Protein AF-A0A5H2YAF3-F1 (afdb_monomer)

Foldseek 3Di:
DPPLVVLLVVLQVCLLVQNADQDDGPPQQDPQSSCRSSVHHGCPQPPVDPVCVVVRVVSVVSNVVVVVVVVVVVVVVVVVVVVVVVVVVVVVVVVVVVVVVVVVVVVVVVVVVVVVCVVVVPPPDDPDDPDDD

Sequence (133 aa):
MTDILKDYFEALERLKMGNPVNVPKGTKITNDSVSLEAGRKKGSIKKSRPIFSDLIQVIDAASKVEAKPRDEIRERLGEAKAEATRYRALWEEALAREVSLVKQLWDEREAWAKEQAALTGGKVASIRKTGQV

Structure (mmCIF, N/CA/C/O backbone):
data_AF-A0A5H2YAF3-F1
#
_entry.id   AF-A0A5H2YAF3-F1
#
loop_
_atom_site.group_PDB
_atom_site.id
_atom_site.type_symbol
_atom_site.label_atom_id
_atom_site.label_alt_id
_atom_site.label_comp_id
_atom_site.label_asym_id
_atom_site.label_entity_id
_atom_site.label_seq_id
_atom_site.pdbx_PDB_ins_code
_atom_site.Cartn_x
_atom_site.Cartn_y
_atom_site.Cartn_z
_atom_site.occupancy
_atom_site.B_iso_or_equiv
_atom_site.auth_seq_id
_atom_site.auth_comp_id
_atom_site.auth_asym_id
_atom_site.auth_atom_id
_atom_site.pdbx_PDB_model_num
ATOM 1 N N . MET A 1 1 ? -30.730 3.936 30.744 1.00 51.69 1 MET A N 1
ATOM 2 C CA . MET A 1 1 ? -29.390 3.751 30.144 1.00 51.69 1 MET A CA 1
ATOM 3 C C . MET A 1 1 ? -28.374 4.269 31.144 1.00 51.69 1 MET A C 1
ATOM 5 O O . MET A 1 1 ? -28.514 5.409 31.559 1.00 51.69 1 MET A O 1
ATOM 9 N N . THR A 1 2 ? -27.435 3.444 31.610 1.00 65.00 2 THR A N 1
ATOM 10 C CA . THR A 1 2 ? -26.360 3.919 32.498 1.00 65.00 2 THR A CA 1
ATOM 11 C C . THR A 1 2 ? -25.497 4.918 31.736 1.00 65.00 2 THR A C 1
ATOM 13 O O . THR A 1 2 ? -25.054 4.585 30.637 1.00 65.00 2 THR A O 1
ATOM 16 N N . ASP A 1 3 ? -25.245 6.086 32.320 1.00 81.00 3 ASP A N 1
ATOM 17 C CA . ASP A 1 3 ? -24.478 7.203 31.737 1.00 81.00 3 ASP A CA 1
ATOM 18 C C . ASP A 1 3 ? -23.178 6.733 31.046 1.00 81.00 3 ASP A C 1
ATOM 20 O O . ASP A 1 3 ? -22.883 7.054 29.903 1.00 81.00 3 ASP A O 1
ATOM 24 N N . ILE A 1 4 ? -22.506 5.765 31.675 1.00 86.00 4 ILE A N 1
ATOM 25 C CA . ILE A 1 4 ? -21.259 5.142 31.211 1.00 86.00 4 ILE A CA 1
ATOM 26 C C . ILE A 1 4 ? -21.378 4.450 29.840 1.00 86.00 4 ILE A C 1
ATOM 28 O O . ILE A 1 4 ? -20.440 4.478 29.049 1.00 86.00 4 ILE A O 1
ATOM 32 N N . LEU A 1 5 ? -22.492 3.766 29.555 1.00 89.88 5 LEU A N 1
ATOM 33 C CA . LEU A 1 5 ? -22.667 3.102 28.256 1.00 89.88 5 LEU A CA 1
ATOM 34 C C . LEU A 1 5 ? -22.854 4.134 27.147 1.00 89.88 5 LEU A C 1
ATOM 36 O O . LEU A 1 5 ? -22.338 3.944 26.049 1.00 89.88 5 LEU A O 1
ATOM 40 N N . LYS A 1 6 ? -23.564 5.224 27.454 1.00 91.38 6 LYS A N 1
ATOM 41 C CA . LYS A 1 6 ? -23.774 6.328 26.525 1.00 91.38 6 LYS A CA 1
ATOM 42 C C . LYS A 1 6 ? -22.441 6.989 26.168 1.00 91.38 6 LYS A C 1
ATOM 44 O O . LYS A 1 6 ? -22.167 7.126 24.980 1.00 91.38 6 LYS A O 1
ATOM 49 N N . ASP A 1 7 ? -21.575 7.237 27.156 1.00 93.19 7 ASP A N 1
ATOM 50 C CA . ASP A 1 7 ? -20.210 7.743 26.930 1.00 93.19 7 ASP A CA 1
ATOM 51 C C . ASP A 1 7 ? -19.430 6.875 25.927 1.00 93.19 7 ASP A C 1
ATOM 53 O O . ASP A 1 7 ? -18.762 7.391 25.030 1.00 93.19 7 ASP A O 1
ATOM 57 N N . TYR A 1 8 ? -19.515 5.544 26.052 1.00 94.56 8 TYR A N 1
ATOM 58 C CA . TYR A 1 8 ? -18.813 4.632 25.146 1.00 94.56 8 TYR A CA 1
ATOM 59 C C . TYR A 1 8 ? -19.398 4.611 23.733 1.00 94.56 8 TYR A C 1
ATOM 61 O O . TYR A 1 8 ? -18.637 4.520 22.769 1.00 94.56 8 TYR A O 1
ATOM 69 N N . PHE A 1 9 ? -20.721 4.699 23.587 1.00 94.44 9 PHE A N 1
ATOM 70 C CA . PHE A 1 9 ? -21.344 4.804 22.267 1.00 94.44 9 PHE A CA 1
ATOM 71 C C . PHE A 1 9 ? -20.999 6.136 21.590 1.00 94.44 9 PHE A C 1
ATOM 73 O O . PHE A 1 9 ? -20.649 6.145 20.412 1.00 94.44 9 PHE A O 1
ATOM 80 N N . GLU A 1 10 ? -21.002 7.246 22.329 1.00 94.38 10 GLU A N 1
ATOM 81 C CA . GLU A 1 10 ? -20.568 8.546 21.807 1.00 94.38 10 GLU A CA 1
ATOM 82 C C . GLU A 1 10 ? -19.084 8.545 21.417 1.00 94.38 10 GLU A C 1
ATOM 84 O O . GLU A 1 10 ? -18.713 9.089 20.375 1.00 94.38 10 GLU A O 1
ATOM 89 N N . ALA A 1 11 ? -18.229 7.904 22.218 1.00 94.75 11 ALA A N 1
ATOM 90 C CA . ALA A 1 11 ? -16.819 7.707 21.893 1.00 94.75 11 ALA A CA 1
ATOM 91 C C . ALA A 1 11 ? -16.633 6.870 20.615 1.00 94.75 11 ALA A C 1
ATOM 93 O O . ALA A 1 11 ? -15.799 7.201 19.771 1.00 94.75 11 ALA A O 1
ATOM 94 N N . LEU A 1 12 ? -17.429 5.811 20.436 1.00 94.69 12 LEU A N 1
ATOM 95 C CA . LEU A 1 12 ? -17.410 4.999 19.221 1.00 94.69 12 LEU A CA 1
ATOM 96 C C . LEU A 1 12 ? -17.825 5.809 17.986 1.00 94.69 12 LEU A C 1
ATOM 98 O O . LEU A 1 12 ? -17.161 5.716 16.954 1.00 94.69 12 LEU A O 1
ATOM 102 N N . GLU A 1 13 ? -18.873 6.629 18.080 1.00 93.94 13 GLU A N 1
ATOM 103 C CA . GLU A 1 13 ? -19.295 7.481 16.961 1.00 93.94 13 GLU A CA 1
ATOM 104 C C . GLU A 1 13 ? -18.246 8.545 16.615 1.00 93.94 13 GLU A C 1
ATOM 106 O O . GLU A 1 13 ? -17.956 8.753 15.436 1.00 93.94 13 GLU A O 1
ATOM 111 N N . ARG A 1 14 ? -17.588 9.153 17.612 1.00 93.00 14 ARG A N 1
ATOM 112 C CA . ARG A 1 14 ? -16.456 10.069 17.378 1.00 93.00 14 ARG A CA 1
ATOM 113 C C . ARG A 1 14 ? -15.316 9.403 16.610 1.00 93.00 14 ARG A C 1
ATOM 115 O O . ARG A 1 14 ? -14.774 10.001 15.679 1.00 93.00 14 ARG A O 1
ATOM 122 N N . LEU A 1 15 ? -14.982 8.158 16.958 1.00 92.69 15 LEU A N 1
ATOM 123 C CA . LEU A 1 15 ? -13.963 7.381 16.248 1.00 92.69 15 LEU A CA 1
ATOM 124 C C .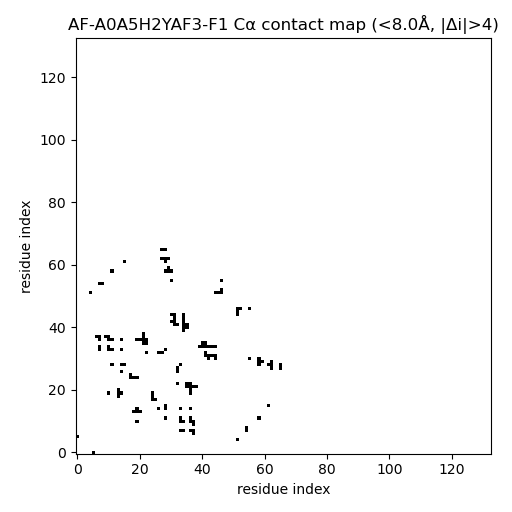 LEU A 1 15 ? -14.387 7.042 14.817 1.00 92.69 15 LEU A C 1
ATOM 126 O O . LEU A 1 15 ? -13.582 7.196 13.901 1.00 92.69 15 LEU A O 1
ATOM 130 N N . LYS A 1 16 ? -15.648 6.646 14.606 1.00 90.75 16 LYS A N 1
ATOM 131 C CA . LYS A 1 16 ? -16.197 6.372 13.267 1.00 90.75 16 LYS A CA 1
ATOM 132 C C . LYS A 1 16 ? -16.196 7.612 12.372 1.00 90.75 16 LYS A C 1
ATOM 134 O O . LYS A 1 16 ? -15.893 7.500 11.190 1.00 90.75 16 LYS A O 1
ATOM 139 N N . MET A 1 17 ? -16.498 8.785 12.930 1.00 88.62 17 MET A N 1
ATOM 140 C CA . MET A 1 17 ? -16.464 10.063 12.209 1.00 88.62 17 MET A CA 1
ATOM 141 C C . MET A 1 17 ? -15.046 10.633 12.037 1.00 88.62 17 MET A C 1
ATOM 143 O O . MET A 1 17 ? -14.877 11.666 11.394 1.00 88.62 17 MET A O 1
ATOM 147 N N . GLY A 1 18 ? -14.017 9.995 12.608 1.00 87.88 18 GLY A N 1
ATOM 148 C CA . GLY A 1 18 ? -12.633 10.464 12.511 1.00 87.88 18 GLY A CA 1
ATOM 149 C C . GLY A 1 18 ? -12.345 11.745 13.302 1.00 87.88 18 GLY A C 1
ATOM 150 O O . GLY A 1 18 ? -11.337 12.407 13.042 1.00 87.88 18 GLY A O 1
ATOM 151 N N . ASN A 1 19 ? -13.190 12.082 14.282 1.00 90.75 19 ASN A N 1
ATOM 152 C CA . ASN A 1 19 ? -13.027 13.247 15.152 1.00 90.75 19 ASN A CA 1
ATOM 153 C C . ASN A 1 19 ? -12.848 12.841 16.631 1.00 90.75 19 ASN A C 1
ATOM 155 O O . ASN A 1 19 ? -13.696 13.173 17.464 1.00 90.75 19 ASN A O 1
ATOM 159 N N . PRO A 1 20 ? -11.784 12.084 16.969 1.00 91.69 20 PRO A N 1
ATOM 160 C CA . PRO A 1 20 ? -11.490 11.736 18.351 1.00 91.69 20 PRO A CA 1
ATOM 161 C C . PRO A 1 20 ? -11.033 12.959 19.152 1.00 91.69 20 PRO A C 1
ATOM 163 O O . PRO A 1 20 ? -10.399 13.873 18.620 1.00 91.69 20 PRO A O 1
ATOM 166 N N . VAL A 1 21 ? -11.346 12.940 20.444 1.00 93.69 21 VAL A N 1
ATOM 167 C CA . VAL A 1 21 ? -11.030 13.988 21.417 1.00 93.69 21 VAL A CA 1
ATOM 168 C C . VAL A 1 21 ? -9.860 13.570 22.305 1.00 93.69 21 VAL A C 1
ATOM 170 O O . VAL A 1 21 ? -8.965 14.372 22.552 1.00 93.69 21 VAL A O 1
ATOM 173 N N . ASN A 1 22 ? -9.851 12.318 22.775 1.00 92.75 22 ASN A N 1
ATOM 174 C CA . ASN A 1 22 ? -8.882 11.826 23.758 1.00 92.75 22 ASN A CA 1
ATOM 175 C C . ASN A 1 22 ? -7.824 10.894 23.148 1.00 92.75 22 ASN A C 1
ATOM 177 O O . ASN A 1 22 ? -6.785 10.669 23.769 1.00 92.75 22 ASN A O 1
ATOM 181 N N . VAL A 1 23 ? -8.057 10.349 21.948 1.00 93.00 23 VAL A N 1
ATOM 182 C CA . VAL A 1 23 ? -7.058 9.552 21.216 1.00 93.00 23 VAL A CA 1
ATOM 183 C C . VAL A 1 23 ? -6.582 10.246 19.933 1.00 93.00 23 VAL A C 1
ATOM 185 O O . VAL A 1 23 ? -7.300 11.068 19.365 1.00 93.00 23 VAL A O 1
ATOM 188 N N . PRO A 1 24 ? -5.382 9.915 19.421 1.00 91.19 24 PRO A N 1
ATOM 189 C CA . PRO A 1 24 ? -4.902 10.461 18.156 1.00 91.19 24 PRO A CA 1
ATOM 190 C C . PRO A 1 24 ? -5.829 10.135 16.978 1.00 91.19 24 PRO A C 1
ATOM 192 O O . PRO A 1 24 ? -6.430 9.056 16.906 1.00 91.19 24 PRO A O 1
ATOM 195 N N . LYS A 1 25 ? -5.885 11.041 15.998 1.00 88.50 25 LYS A N 1
ATOM 196 C CA . LYS A 1 25 ? -6.590 10.800 14.732 1.00 88.50 25 LYS A CA 1
ATOM 197 C C . LYS A 1 25 ? -6.004 9.579 14.015 1.00 88.50 25 LYS A C 1
ATOM 199 O O . LYS A 1 25 ? -4.790 9.399 13.979 1.00 88.50 25 LYS A O 1
ATOM 204 N N . GLY A 1 26 ? -6.873 8.737 13.455 1.00 83.81 26 GLY A N 1
ATOM 205 C CA . GLY A 1 26 ? -6.479 7.497 12.771 1.00 83.81 26 GLY A CA 1
ATOM 206 C C . GLY A 1 26 ? -6.208 6.297 13.692 1.00 83.81 26 GLY A C 1
ATOM 207 O O . GLY A 1 26 ? -5.771 5.245 13.212 1.00 83.81 26 GLY A O 1
ATOM 208 N N . THR A 1 27 ? -6.470 6.428 14.999 1.00 88.00 27 THR A N 1
ATOM 209 C CA . THR A 1 27 ? -6.437 5.298 15.940 1.00 88.00 27 THR A CA 1
ATOM 210 C C . THR A 1 27 ? -7.448 4.230 15.525 1.00 88.00 27 THR A C 1
ATOM 212 O O . THR A 1 27 ? -8.619 4.532 15.312 1.00 88.00 27 THR A O 1
ATOM 215 N N . LYS A 1 28 ? -6.997 2.972 15.455 1.00 89.56 28 LYS A N 1
ATOM 216 C CA . LYS A 1 28 ? -7.837 1.824 15.090 1.00 89.56 28 LYS A CA 1
ATOM 217 C C . LYS A 1 28 ? -8.980 1.638 16.087 1.00 89.56 28 LYS A C 1
ATOM 219 O O . LYS A 1 28 ? -8.733 1.607 17.295 1.00 89.56 28 LYS A O 1
ATOM 224 N N . ILE A 1 29 ? -10.191 1.410 15.585 1.00 93.06 29 ILE A N 1
ATOM 225 C CA . ILE A 1 29 ? -11.368 1.121 16.406 1.00 93.06 29 ILE A CA 1
ATOM 226 C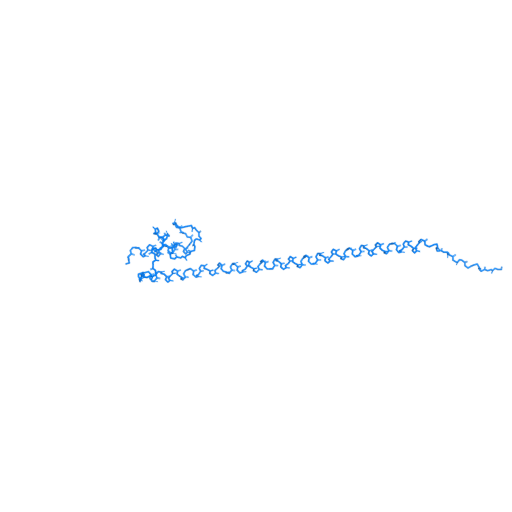 C . ILE A 1 29 ? -11.201 -0.245 17.089 1.00 93.06 29 ILE A C 1
ATOM 228 O O . ILE A 1 29 ? -11.158 -1.295 16.442 1.00 93.06 29 ILE A O 1
ATOM 232 N N . THR A 1 30 ? -11.082 -0.224 18.416 1.00 93.94 30 THR A N 1
ATOM 233 C CA . THR A 1 30 ? -10.947 -1.383 19.308 1.00 93.94 30 THR A CA 1
A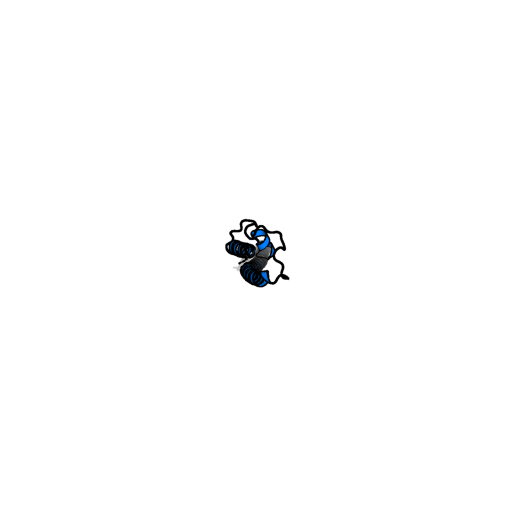TOM 234 C C . THR A 1 30 ? -11.612 -1.082 20.653 1.00 93.94 30 THR A C 1
ATOM 236 O O . THR A 1 30 ? -11.814 0.078 21.008 1.00 93.94 30 THR A O 1
ATOM 239 N N . ASN A 1 31 ? -11.892 -2.106 21.463 1.00 94.38 31 ASN A N 1
ATOM 240 C CA . ASN A 1 31 ? -12.435 -1.907 22.818 1.00 94.38 31 ASN A CA 1
ATOM 241 C C . ASN A 1 31 ? -11.559 -0.971 23.668 1.00 94.38 31 ASN A C 1
ATOM 243 O O . ASN A 1 31 ? -12.055 -0.171 24.459 1.00 94.38 31 ASN A O 1
ATOM 247 N N . ASP A 1 32 ? -10.245 -1.054 23.486 1.00 94.00 32 ASP A N 1
ATOM 248 C CA . ASP A 1 32 ? -9.284 -0.225 24.200 1.00 94.00 32 ASP A CA 1
ATOM 249 C C . ASP A 1 32 ? -9.279 1.220 23.702 1.00 94.00 32 ASP A C 1
ATOM 251 O O . ASP A 1 32 ? -9.263 2.134 24.522 1.00 94.00 32 ASP A O 1
ATOM 255 N N . SER A 1 33 ? -9.344 1.441 22.385 1.00 93.56 33 SER A N 1
ATOM 256 C CA . SER A 1 33 ? -9.407 2.796 21.829 1.00 93.56 33 SER A CA 1
ATOM 257 C C . SER A 1 33 ? -10.711 3.499 22.195 1.00 93.56 33 SER A C 1
ATOM 259 O O . SER A 1 33 ? -10.679 4.677 22.522 1.00 93.56 33 SER A O 1
ATOM 261 N N . VAL A 1 34 ? -11.838 2.780 22.209 1.00 95.06 34 VAL A N 1
ATOM 262 C CA . VAL A 1 34 ? -13.139 3.312 22.646 1.00 95.06 34 VAL A CA 1
ATOM 263 C C . VAL A 1 34 ? -13.113 3.632 24.142 1.00 95.06 34 VAL A C 1
ATOM 265 O O . VAL A 1 34 ? -13.622 4.669 24.557 1.00 95.06 34 VAL A O 1
ATOM 268 N N . SER A 1 35 ? -12.467 2.785 24.957 1.00 94.75 35 SER A N 1
ATOM 269 C CA . SER A 1 35 ? -12.293 3.055 26.393 1.00 94.75 35 SER A CA 1
ATOM 270 C C . SER A 1 35 ? -11.477 4.328 26.632 1.00 94.75 35 SER A C 1
ATOM 272 O O . SER A 1 35 ? -11.877 5.169 27.434 1.00 94.75 35 SER A O 1
ATOM 274 N N . LEU A 1 36 ? -10.357 4.480 25.918 1.00 95.44 36 LEU A N 1
ATOM 275 C CA . LEU A 1 36 ? -9.499 5.663 26.002 1.00 95.44 36 LEU A CA 1
ATOM 276 C C . LEU A 1 36 ? -10.208 6.917 25.476 1.00 95.44 36 LEU A C 1
ATOM 278 O O . LEU A 1 36 ? -10.123 7.971 26.101 1.00 95.44 36 LEU A O 1
ATOM 282 N N . GLU A 1 37 ? -10.962 6.799 24.381 1.00 94.38 37 GLU A N 1
ATOM 283 C CA . GLU A 1 37 ? -11.721 7.911 23.805 1.00 94.38 37 GLU A CA 1
ATOM 284 C C . GLU A 1 37 ? -12.842 8.398 24.740 1.00 94.38 37 GLU A C 1
ATOM 286 O O . GLU A 1 37 ? -13.099 9.596 24.830 1.00 94.38 37 GLU A O 1
ATOM 291 N N . ALA A 1 38 ? -13.447 7.499 25.520 1.00 94.12 38 ALA A N 1
ATOM 292 C CA . ALA A 1 38 ? -14.398 7.846 26.578 1.00 94.12 38 ALA A CA 1
ATOM 293 C C . ALA A 1 38 ? -13.733 8.396 27.861 1.00 94.12 38 ALA A C 1
ATOM 295 O O . ALA A 1 38 ? -14.403 8.567 28.879 1.00 94.12 38 ALA A O 1
ATOM 296 N N . GLY A 1 39 ? -12.414 8.631 27.862 1.00 92.56 39 GLY A N 1
ATOM 297 C CA . GLY A 1 39 ? -11.673 9.132 29.026 1.00 92.56 39 GLY A CA 1
ATOM 298 C C . GLY A 1 39 ? -11.485 8.091 30.136 1.00 92.56 39 GLY A C 1
ATOM 299 O O . GLY A 1 39 ? -11.231 8.436 31.292 1.00 92.56 39 GLY A O 1
ATOM 300 N N . ARG A 1 40 ? -11.634 6.800 29.820 1.00 93.00 40 ARG A N 1
ATOM 301 C CA . ARG A 1 40 ? -11.476 5.683 30.761 1.00 93.00 40 ARG A CA 1
ATOM 302 C C . ARG A 1 40 ? -10.143 4.974 30.522 1.00 93.00 40 ARG A C 1
ATOM 304 O O . ARG A 1 40 ? -9.463 5.169 29.518 1.00 93.00 40 ARG A O 1
ATOM 311 N N . LYS A 1 41 ? -9.747 4.122 31.470 1.00 93.62 41 LYS A N 1
ATOM 312 C CA . LYS A 1 41 ? -8.512 3.339 31.339 1.00 93.62 41 LYS A CA 1
ATOM 313 C C . LYS A 1 41 ? -8.673 2.254 30.271 1.00 93.62 41 LYS A C 1
ATOM 315 O O . LYS A 1 41 ? -9.757 1.716 30.048 1.00 93.62 41 LYS A O 1
ATOM 320 N N . LYS A 1 42 ? -7.554 1.881 29.652 1.00 91.69 42 LYS A N 1
ATOM 321 C CA . LYS A 1 42 ? -7.473 0.707 28.776 1.00 91.69 42 LYS A CA 1
ATOM 322 C C . LYS A 1 42 ? -8.027 -0.536 29.495 1.00 91.69 42 LYS A C 1
ATOM 324 O O . LYS A 1 42 ? -7.784 -0.715 30.689 1.00 91.69 42 LYS A O 1
ATOM 329 N N . GLY A 1 43 ? -8.781 -1.381 28.792 1.00 89.69 43 GLY A N 1
ATOM 330 C CA . GLY A 1 43 ? -9.410 -2.571 29.372 1.00 89.69 43 GLY A CA 1
ATOM 331 C C . GLY A 1 43 ? -10.638 -2.318 30.261 1.00 89.69 43 GLY A C 1
ATOM 332 O O . GLY A 1 43 ? -11.097 -3.252 30.926 1.00 89.69 43 GLY A O 1
ATOM 333 N N . SER A 1 44 ? -11.189 -1.096 30.297 1.00 91.94 44 SER A N 1
ATOM 334 C CA . SER A 1 44 ? -12.450 -0.813 31.003 1.00 91.94 44 SER A CA 1
ATOM 335 C C . SER A 1 44 ? -13.654 -1.541 30.386 1.00 91.94 44 SER A C 1
ATOM 337 O O . SER A 1 44 ? -14.540 -1.982 31.123 1.00 91.94 44 SER A O 1
ATOM 339 N N . ILE A 1 45 ? -13.657 -1.747 29.065 1.00 92.38 45 ILE A N 1
ATOM 340 C CA . ILE A 1 45 ? -14.640 -2.581 28.359 1.00 92.38 45 ILE A CA 1
ATOM 341 C C . ILE A 1 45 ? -14.171 -4.047 28.392 1.00 92.38 45 ILE A C 1
ATOM 343 O O . ILE A 1 45 ? -13.322 -4.467 27.605 1.00 92.38 45 ILE A O 1
ATOM 347 N N . LYS A 1 46 ? -14.718 -4.846 29.319 1.00 91.81 46 LYS A N 1
ATOM 348 C CA . LYS A 1 46 ? -14.397 -6.281 29.462 1.00 91.81 46 LYS A CA 1
ATOM 349 C C . LYS A 1 46 ? -15.460 -7.178 28.829 1.00 91.81 46 LYS A C 1
ATOM 351 O O . LYS A 1 46 ? -16.629 -7.079 29.188 1.00 91.81 46 LYS A O 1
ATOM 356 N N . LYS A 1 47 ? -15.027 -8.143 28.006 1.00 89.31 47 LYS A N 1
ATOM 357 C CA . LYS A 1 47 ? -15.897 -9.138 27.342 1.00 89.31 47 LYS A CA 1
ATOM 358 C C . LYS A 1 47 ? -16.702 -10.014 28.304 1.00 89.31 47 LYS A C 1
ATOM 360 O O . LYS A 1 47 ? -17.794 -10.441 27.966 1.00 89.31 47 LYS A O 1
ATOM 365 N N . SER A 1 48 ? -16.181 -10.266 29.504 1.00 90.31 48 SER A N 1
ATOM 366 C CA . SER A 1 48 ? -16.863 -11.083 30.513 1.00 90.31 48 SER A CA 1
ATOM 367 C C . SER A 1 48 ? -18.094 -10.413 31.129 1.00 90.31 48 SER A C 1
ATOM 369 O O . SER A 1 48 ? -18.842 -11.075 31.840 1.00 90.31 48 SER A O 1
ATOM 371 N N . ARG A 1 49 ? -18.302 -9.107 30.909 1.00 90.19 49 ARG A N 1
ATOM 372 C CA . ARG A 1 49 ? -19.432 -8.363 31.474 1.00 90.19 49 ARG A CA 1
ATOM 373 C C . ARG A 1 49 ? -20.567 -8.288 30.443 1.00 90.19 49 ARG A C 1
ATOM 375 O O . ARG A 1 49 ? -20.387 -7.608 29.432 1.00 90.19 49 ARG A O 1
ATOM 382 N N . PRO A 1 50 ? -21.747 -8.884 30.707 1.00 90.44 50 PRO A N 1
ATOM 383 C CA . PRO A 1 50 ? -22.858 -8.912 29.749 1.00 90.44 50 PRO A CA 1
ATOM 384 C C . PRO A 1 50 ? -23.343 -7.525 29.319 1.00 90.44 50 PRO A C 1
ATOM 386 O O . PRO A 1 50 ? -23.754 -7.346 28.179 1.00 90.44 50 PRO A O 1
ATOM 389 N N . ILE A 1 51 ? -23.214 -6.523 30.196 1.00 90.81 51 ILE A N 1
ATOM 390 C CA . ILE A 1 51 ? -23.582 -5.125 29.922 1.00 90.81 51 ILE A CA 1
ATOM 391 C C . ILE A 1 51 ? -22.853 -4.519 28.711 1.00 90.81 51 ILE A C 1
ATOM 393 O O . ILE A 1 51 ? -23.353 -3.578 28.107 1.00 90.81 51 ILE A O 1
ATOM 397 N N . PHE A 1 52 ? -21.677 -5.044 28.348 1.00 92.25 52 PHE A N 1
ATOM 398 C CA . PHE A 1 52 ? -20.906 -4.573 27.197 1.00 92.25 52 PHE A CA 1
ATOM 399 C C . PHE A 1 52 ? -21.093 -5.432 25.947 1.00 92.25 52 PHE A C 1
ATOM 401 O O . PHE A 1 52 ? -20.481 -5.124 24.931 1.00 92.25 52 PHE A O 1
ATOM 408 N N . SER A 1 53 ? -21.888 -6.502 25.999 1.00 91.81 53 SER A N 1
ATOM 409 C CA . SER A 1 53 ? -22.031 -7.442 24.879 1.00 91.81 53 SER A CA 1
ATOM 410 C C . SER A 1 53 ? -22.490 -6.750 23.592 1.00 91.81 53 SER A C 1
ATOM 412 O O . SER A 1 53 ? -21.830 -6.894 22.565 1.00 91.81 53 SER A O 1
ATOM 414 N N . ASP A 1 54 ? -23.541 -5.935 23.670 1.00 92.56 54 ASP A N 1
ATOM 415 C CA . ASP A 1 54 ? -24.057 -5.167 22.532 1.00 92.56 54 ASP A CA 1
ATOM 416 C C . ASP A 1 54 ? -23.021 -4.164 22.014 1.00 92.56 54 ASP A C 1
ATOM 418 O O . ASP A 1 54 ? -22.732 -4.113 20.821 1.00 92.56 54 ASP A O 1
ATOM 422 N N . LEU A 1 55 ? -22.385 -3.414 22.918 1.00 93.19 55 LEU A N 1
ATOM 423 C CA . LEU A 1 55 ? -21.340 -2.453 22.563 1.00 93.19 55 LEU A CA 1
ATOM 424 C C . LEU A 1 55 ? -20.167 -3.135 21.842 1.00 93.19 55 LEU A C 1
ATOM 426 O O . LEU A 1 55 ? -19.709 -2.644 20.815 1.00 93.19 55 LEU A O 1
ATOM 430 N N . ILE A 1 56 ? -19.695 -4.276 22.349 1.00 94.88 56 ILE A N 1
ATOM 431 C CA . ILE A 1 56 ? -18.588 -5.034 21.754 1.00 94.88 56 ILE A CA 1
ATOM 432 C C . ILE A 1 56 ? -18.952 -5.500 20.343 1.00 94.88 56 ILE A C 1
ATOM 434 O O . ILE A 1 56 ? -18.117 -5.394 19.449 1.00 94.88 56 ILE A O 1
ATOM 438 N N . GLN A 1 57 ? -20.188 -5.952 20.113 1.00 94.50 57 GLN A N 1
ATOM 439 C CA . GLN A 1 57 ? -20.635 -6.341 18.773 1.00 94.50 57 GLN A CA 1
ATOM 440 C C . GLN A 1 57 ? -20.584 -5.167 17.790 1.00 94.50 57 GLN A C 1
ATOM 442 O O . GLN A 1 57 ? -20.086 -5.322 16.672 1.00 94.50 57 GLN A O 1
ATOM 447 N N . VAL A 1 58 ? -21.044 -3.981 18.205 1.00 94.31 58 VAL A N 1
ATOM 448 C CA . VAL A 1 58 ? -21.000 -2.778 17.357 1.00 94.31 58 VAL A CA 1
ATOM 449 C C . VAL A 1 58 ? -19.554 -2.328 17.107 1.00 94.31 58 VAL A C 1
ATOM 451 O O . VAL A 1 58 ? -19.214 -1.969 15.978 1.00 94.31 58 VAL A O 1
ATOM 454 N N . ILE A 1 59 ? -18.676 -2.400 18.116 1.00 94.06 59 ILE A N 1
ATOM 455 C CA . ILE A 1 59 ? -17.240 -2.100 17.971 1.00 94.06 59 ILE A CA 1
ATOM 456 C C . ILE A 1 59 ? -16.580 -3.066 16.982 1.00 94.06 59 ILE A C 1
ATOM 458 O O . ILE A 1 59 ? -15.859 -2.623 16.088 1.00 94.06 59 ILE A O 1
ATOM 462 N N . ASP A 1 60 ? -16.836 -4.368 17.107 1.00 93.38 60 ASP A N 1
ATOM 463 C CA . ASP A 1 60 ? -16.270 -5.384 16.217 1.00 93.38 60 ASP A CA 1
ATOM 464 C C . ASP A 1 60 ? -16.758 -5.190 14.772 1.00 93.38 60 ASP A C 1
ATOM 466 O O . ASP A 1 60 ? -15.974 -5.326 13.828 1.00 93.38 60 ASP A O 1
ATOM 470 N N . ALA A 1 61 ? -18.029 -4.822 14.579 1.00 92.44 61 ALA A N 1
ATOM 471 C CA . ALA A 1 61 ? -18.566 -4.483 13.265 1.00 92.44 61 ALA A CA 1
ATOM 472 C C . ALA A 1 61 ? -17.864 -3.251 12.666 1.00 92.44 61 ALA A C 1
ATOM 474 O O . ALA A 1 61 ? -17.401 -3.304 11.525 1.00 92.44 61 ALA A O 1
ATOM 475 N N . ALA A 1 62 ? -17.714 -2.174 13.442 1.00 90.50 62 ALA A N 1
ATOM 476 C CA . ALA A 1 62 ? -17.018 -0.965 13.006 1.00 90.50 62 ALA A CA 1
ATOM 477 C C . ALA A 1 62 ? -15.534 -1.227 12.682 1.00 90.50 62 ALA A C 1
ATOM 479 O O . ALA A 1 62 ? -15.035 -0.766 11.657 1.00 90.50 62 ALA A O 1
ATOM 480 N N . SER A 1 63 ? -14.845 -2.035 13.496 1.00 89.81 63 SER A N 1
ATOM 481 C CA . SER A 1 63 ? -13.440 -2.411 13.284 1.00 89.81 63 SER A CA 1
ATOM 482 C C . SER A 1 63 ? -13.232 -3.182 11.975 1.00 89.81 63 SER A C 1
ATOM 484 O O . SER A 1 63 ? -12.263 -2.945 11.252 1.00 89.81 63 SER A O 1
ATOM 486 N N . LYS A 1 64 ? -14.164 -4.080 11.621 1.00 87.81 64 LYS A N 1
ATOM 487 C CA . LYS A 1 64 ? -14.127 -4.820 10.347 1.00 87.81 64 LYS A CA 1
ATOM 488 C C . LYS A 1 64 ? -14.338 -3.909 9.140 1.00 87.81 64 LYS A C 1
ATOM 490 O O . LYS A 1 64 ? -13.699 -4.115 8.113 1.00 87.81 64 LYS A O 1
ATOM 495 N N . VAL A 1 65 ? -15.225 -2.920 9.252 1.00 84.19 65 VAL A N 1
ATOM 496 C CA . VAL A 1 65 ? -15.447 -1.932 8.185 1.00 84.19 65 VAL A CA 1
ATOM 497 C C . VAL A 1 65 ? -14.205 -1.062 7.991 1.00 84.19 65 VAL A C 1
ATOM 499 O O . VAL A 1 65 ? -13.823 -0.829 6.852 1.00 84.19 65 VAL A O 1
ATOM 502 N N . GLU A 1 66 ? -13.528 -0.651 9.067 1.00 80.50 66 GLU A N 1
ATOM 503 C CA . GLU A 1 66 ? -12.277 0.122 8.982 1.00 80.50 66 GLU A CA 1
ATOM 504 C C . GLU A 1 66 ? -11.114 -0.686 8.367 1.00 80.50 66 GLU A C 1
ATOM 506 O O . GLU A 1 66 ? -10.254 -0.129 7.684 1.00 80.50 66 GLU A O 1
ATOM 511 N N . ALA A 1 67 ? -11.072 -2.002 8.600 1.00 75.88 67 ALA A N 1
ATOM 512 C CA . ALA A 1 67 ? -10.009 -2.866 8.090 1.00 75.88 67 ALA A CA 1
ATOM 513 C C . ALA A 1 67 ? -10.058 -3.044 6.561 1.00 75.88 67 ALA A C 1
ATOM 515 O O . ALA A 1 67 ? -9.013 -2.980 5.918 1.00 75.88 67 ALA A O 1
ATOM 516 N N . LYS A 1 68 ? -11.255 -3.181 5.968 1.00 76.00 68 LYS A N 1
ATOM 517 C CA . LYS A 1 68 ? -11.419 -3.461 4.527 1.00 76.00 68 LYS A CA 1
ATOM 518 C C . LYS A 1 68 ? -10.712 -2.444 3.610 1.00 76.00 68 LYS A C 1
ATOM 520 O O . LYS A 1 68 ? -9.889 -2.878 2.808 1.00 76.00 68 LYS A O 1
ATOM 525 N N . PRO A 1 69 ? -10.916 -1.115 3.745 1.00 78.25 69 PRO A N 1
ATOM 526 C CA . PRO A 1 69 ? -10.212 -0.147 2.904 1.00 78.25 69 PRO A CA 1
ATOM 527 C C . PRO A 1 69 ? -8.689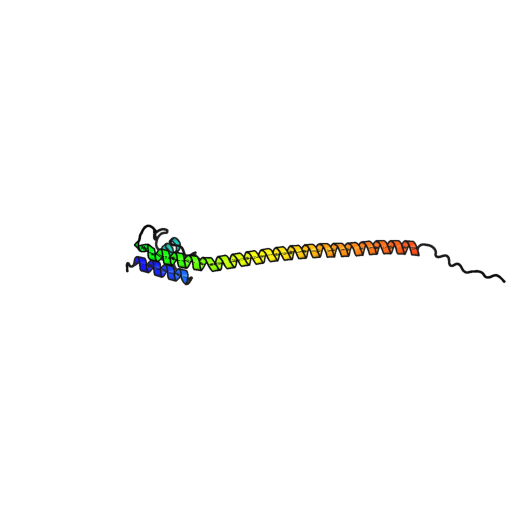 -0.196 3.066 1.00 78.25 69 PRO A C 1
ATOM 529 O O . PRO A 1 69 ? -7.956 0.043 2.110 1.00 78.25 69 PRO A O 1
ATOM 532 N N . ARG A 1 70 ? -8.185 -0.498 4.272 1.00 77.69 70 ARG A N 1
ATOM 533 C CA . ARG A 1 70 ? -6.737 -0.595 4.515 1.00 77.69 70 ARG A CA 1
ATOM 534 C C . ARG A 1 70 ? -6.132 -1.809 3.815 1.00 77.69 70 ARG A C 1
ATOM 536 O O . ARG A 1 70 ? -5.030 -1.698 3.279 1.00 77.69 70 ARG A O 1
ATOM 543 N N . ASP A 1 71 ? -6.842 -2.932 3.821 1.00 78.56 71 ASP A N 1
ATOM 544 C CA . ASP A 1 71 ? -6.408 -4.157 3.154 1.00 78.56 71 ASP A CA 1
ATOM 545 C C . ASP A 1 71 ? -6.390 -3.969 1.629 1.00 78.56 71 ASP A C 1
ATOM 547 O O . ASP A 1 71 ? -5.375 -4.260 0.998 1.00 78.56 71 ASP A O 1
ATOM 551 N N . GLU A 1 72 ? -7.427 -3.348 1.057 1.00 83.38 72 GLU A N 1
ATOM 552 C CA . GLU A 1 72 ? -7.491 -3.016 -0.377 1.00 83.38 72 GLU A CA 1
ATOM 553 C C . GLU A 1 72 ? -6.362 -2.065 -0.815 1.00 83.38 72 GLU A C 1
ATOM 555 O O . GLU A 1 72 ? -5.722 -2.271 -1.847 1.00 83.38 72 GLU A O 1
ATOM 560 N N . ILE A 1 73 ? -6.069 -1.020 -0.029 1.00 86.06 73 ILE A N 1
ATOM 561 C CA . ILE A 1 73 ? -4.956 -0.099 -0.323 1.00 86.06 73 ILE A CA 1
ATOM 562 C C . ILE A 1 73 ? -3.616 -0.841 -0.277 1.00 86.06 73 ILE A C 1
ATOM 564 O O . ILE A 1 73 ? -2.734 -0.588 -1.101 1.00 86.06 73 ILE A O 1
ATOM 568 N N . ARG A 1 74 ? -3.445 -1.754 0.684 1.00 86.81 74 ARG A N 1
ATOM 569 C CA . ARG A 1 74 ? -2.221 -2.547 0.822 1.00 86.81 74 ARG A CA 1
ATOM 570 C C . ARG A 1 74 ? -2.034 -3.503 -0.354 1.00 86.81 74 ARG A C 1
ATOM 572 O O . ARG A 1 74 ? -0.904 -3.645 -0.818 1.00 86.81 74 ARG A O 1
ATOM 579 N N . GLU A 1 75 ? -3.110 -4.123 -0.822 1.00 89.62 75 GLU A N 1
ATOM 580 C CA . GLU A 1 75 ? -3.111 -4.997 -1.995 1.00 89.62 75 GLU A CA 1
ATOM 581 C C . GLU A 1 75 ? -2.721 -4.220 -3.256 1.00 89.62 75 GLU A C 1
ATOM 583 O O . GLU A 1 75 ? -1.712 -4.550 -3.881 1.00 89.62 75 GLU A O 1
ATOM 588 N N . ARG A 1 76 ? -3.391 -3.092 -3.534 1.00 91.94 76 ARG A N 1
ATOM 589 C CA . ARG A 1 76 ? -3.055 -2.205 -4.666 1.00 91.94 76 ARG A CA 1
ATOM 590 C C . ARG A 1 76 ? -1.609 -1.713 -4.624 1.00 91.94 76 ARG A C 1
ATOM 592 O O . ARG A 1 76 ? -0.946 -1.611 -5.652 1.00 91.94 76 ARG A O 1
ATOM 599 N N . LEU A 1 77 ? -1.093 -1.404 -3.432 1.00 92.88 77 LEU A N 1
ATOM 600 C CA . LEU A 1 77 ? 0.309 -1.022 -3.261 1.00 92.88 77 LEU A CA 1
ATOM 601 C C . LEU A 1 77 ? 1.261 -2.186 -3.576 1.00 92.88 77 LEU A C 1
ATOM 603 O O . LEU A 1 77 ? 2.346 -1.959 -4.112 1.00 92.88 77 LEU A O 1
ATOM 607 N N . GLY A 1 78 ? 0.881 -3.415 -3.222 1.00 94.06 78 GLY A N 1
ATOM 608 C CA . GLY A 1 78 ? 1.619 -4.628 -3.570 1.00 94.06 78 GLY A CA 1
ATOM 609 C C . GLY A 1 78 ? 1.680 -4.845 -5.080 1.00 94.06 78 GLY A C 1
ATOM 610 O O . GLY A 1 78 ? 2.771 -5.020 -5.621 1.00 94.06 78 GLY A O 1
ATOM 611 N N . GLU A 1 79 ? 0.538 -4.743 -5.758 1.00 95.06 79 GLU A N 1
ATOM 612 C CA . GLU A 1 79 ? 0.430 -4.852 -7.219 1.00 95.06 79 GLU A CA 1
ATOM 613 C C . GLU A 1 79 ? 1.268 -3.786 -7.933 1.00 95.06 79 GLU A C 1
ATOM 615 O O . GLU A 1 79 ? 2.082 -4.111 -8.795 1.00 95.06 79 GLU A O 1
ATOM 620 N N . ALA A 1 80 ? 1.153 -2.518 -7.522 1.00 95.75 80 ALA A N 1
ATOM 621 C CA . 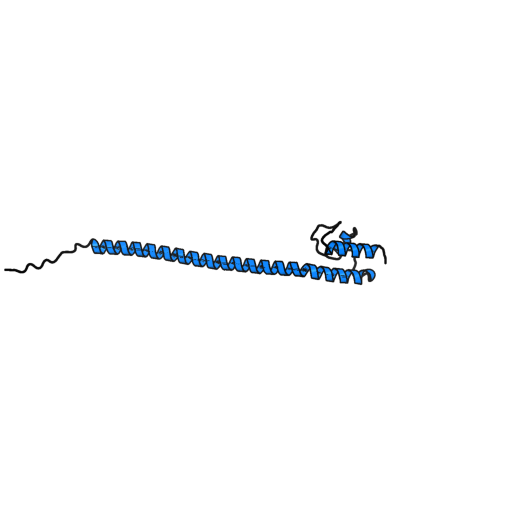ALA A 1 80 ? 1.920 -1.423 -8.115 1.00 95.75 80 ALA A CA 1
ATOM 622 C C . ALA A 1 80 ? 3.438 -1.617 -7.960 1.00 95.75 80 ALA A C 1
ATOM 624 O O . ALA A 1 80 ? 4.207 -1.308 -8.871 1.00 95.75 80 ALA A O 1
ATOM 625 N N . LYS A 1 81 ? 3.888 -2.154 -6.818 1.00 96.38 81 LYS A N 1
ATOM 626 C CA . LYS A 1 81 ? 5.303 -2.492 -6.604 1.00 96.38 81 LYS A CA 1
ATOM 627 C C . LYS A 1 81 ? 5.756 -3.634 -7.505 1.00 96.38 81 LYS A C 1
ATOM 629 O O . LYS A 1 81 ? 6.830 -3.532 -8.089 1.00 96.38 81 LYS A O 1
ATOM 634 N N . ALA A 1 82 ? 4.955 -4.692 -7.622 1.00 96.62 82 ALA A N 1
ATOM 635 C CA . ALA A 1 82 ? 5.265 -5.821 -8.492 1.00 96.62 82 ALA A CA 1
ATOM 636 C C . ALA A 1 82 ? 5.375 -5.378 -9.958 1.00 96.62 82 ALA A C 1
ATOM 638 O O . ALA A 1 82 ? 6.337 -5.731 -10.640 1.00 96.62 82 ALA A O 1
ATOM 639 N N . GLU A 1 83 ? 4.450 -4.534 -10.413 1.00 97.12 83 GLU A N 1
ATOM 640 C CA . GLU A 1 83 ? 4.456 -3.993 -11.769 1.00 97.12 83 GLU A CA 1
ATOM 641 C C . GLU A 1 83 ? 5.664 -3.068 -12.009 1.00 97.12 83 GLU A C 1
ATOM 643 O O . GLU A 1 83 ? 6.328 -3.166 -13.040 1.00 97.12 83 GLU A O 1
ATOM 648 N N . ALA A 1 84 ? 6.041 -2.235 -11.033 1.00 97.44 84 ALA A N 1
ATOM 649 C CA . ALA A 1 84 ? 7.255 -1.421 -11.121 1.00 97.44 84 ALA A CA 1
ATOM 650 C C . ALA A 1 84 ? 8.528 -2.281 -11.222 1.00 97.44 84 ALA A C 1
ATOM 652 O O . ALA A 1 84 ? 9.406 -1.998 -12.039 1.00 97.44 84 ALA A O 1
ATOM 653 N N . THR A 1 85 ? 8.629 -3.351 -10.427 1.00 97.62 85 THR A N 1
ATOM 654 C CA . THR A 1 85 ? 9.743 -4.307 -10.515 1.00 97.62 85 THR A CA 1
ATOM 655 C C . THR A 1 85 ? 9.770 -5.007 -11.872 1.00 97.62 85 THR A C 1
ATOM 657 O O . THR A 1 85 ? 10.840 -5.146 -12.463 1.00 97.62 85 THR A O 1
ATOM 660 N N . ARG A 1 86 ? 8.605 -5.391 -12.400 1.00 97.81 86 ARG A N 1
ATOM 661 C CA . ARG A 1 86 ? 8.478 -6.002 -13.725 1.00 97.81 86 ARG A CA 1
ATOM 662 C C . ARG A 1 86 ? 8.953 -5.061 -14.831 1.00 97.81 86 ARG A C 1
ATOM 664 O O . ARG A 1 86 ? 9.782 -5.464 -15.643 1.00 97.81 86 ARG A O 1
ATOM 671 N N . TYR A 1 87 ? 8.478 -3.815 -14.854 1.00 97.88 87 TYR A N 1
ATOM 672 C CA . TYR A 1 87 ? 8.911 -2.839 -15.857 1.00 97.88 87 TYR A CA 1
ATOM 673 C C . TYR A 1 87 ? 10.394 -2.520 -15.754 1.00 97.88 87 TYR A C 1
ATOM 675 O O . TYR A 1 87 ? 11.051 -2.371 -16.780 1.00 97.88 87 TYR A O 1
ATOM 683 N N . ARG A 1 88 ? 10.939 -2.467 -14.536 1.00 97.69 88 ARG A N 1
ATOM 684 C CA . ARG A 1 88 ? 12.375 -2.290 -14.337 1.00 97.69 88 ARG A CA 1
ATOM 685 C C . ARG A 1 88 ? 13.178 -3.419 -14.981 1.00 97.69 88 ARG A C 1
ATOM 687 O O . ARG A 1 88 ? 14.111 -3.126 -15.716 1.00 97.69 88 ARG A O 1
ATOM 694 N N . ALA A 1 89 ? 12.793 -4.674 -14.752 1.00 97.94 89 ALA A N 1
ATOM 695 C CA . ALA A 1 89 ? 13.475 -5.822 -15.345 1.00 97.94 89 ALA 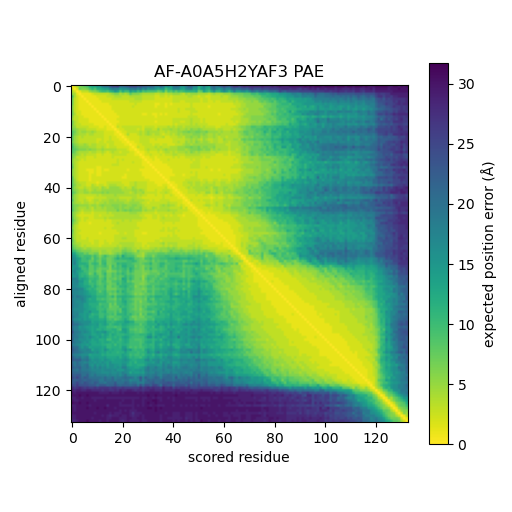A CA 1
ATOM 696 C C . ALA A 1 89 ? 13.404 -5.801 -16.881 1.00 97.94 89 ALA A C 1
ATOM 698 O O . ALA A 1 89 ? 14.429 -5.932 -17.543 1.00 97.94 89 ALA A O 1
ATOM 699 N N . LEU A 1 90 ? 12.216 -5.554 -17.447 1.00 98.06 90 LEU A N 1
ATOM 700 C CA . LEU A 1 90 ? 12.033 -5.453 -18.901 1.00 98.06 90 LEU A CA 1
ATOM 701 C C . LEU A 1 90 ? 12.860 -4.315 -19.510 1.00 98.06 90 LEU A C 1
ATOM 703 O O . LEU A 1 90 ? 13.419 -4.461 -20.597 1.00 98.06 90 LEU A O 1
ATOM 707 N N . TRP A 1 91 ? 12.939 -3.180 -18.817 1.00 97.69 91 TRP A N 1
ATOM 708 C CA . TRP A 1 91 ? 13.724 -2.033 -19.255 1.00 97.69 91 TRP A CA 1
ATOM 709 C C . TRP A 1 91 ? 15.227 -2.314 -19.211 1.00 97.69 91 TRP A C 1
ATOM 711 O O . TRP A 1 91 ? 15.920 -2.029 -20.184 1.00 97.69 91 TRP A O 1
ATOM 721 N N . GLU A 1 92 ? 15.726 -2.906 -18.125 1.00 98.06 92 GLU A N 1
ATOM 722 C CA . GLU A 1 92 ? 17.138 -3.277 -17.986 1.00 98.06 92 GLU A CA 1
ATOM 723 C C . GLU A 1 92 ? 17.544 -4.329 -19.037 1.00 98.06 92 GLU A C 1
ATOM 725 O O . GLU A 1 92 ? 18.593 -4.195 -19.667 1.00 98.06 92 GLU A O 1
ATOM 730 N N . GLU A 1 93 ? 16.690 -5.322 -19.304 1.00 98.06 93 GLU A N 1
ATOM 731 C CA . GLU A 1 93 ? 16.914 -6.333 -20.346 1.00 98.06 93 GLU A CA 1
ATOM 732 C C . GLU A 1 93 ? 16.920 -5.726 -21.757 1.00 98.06 93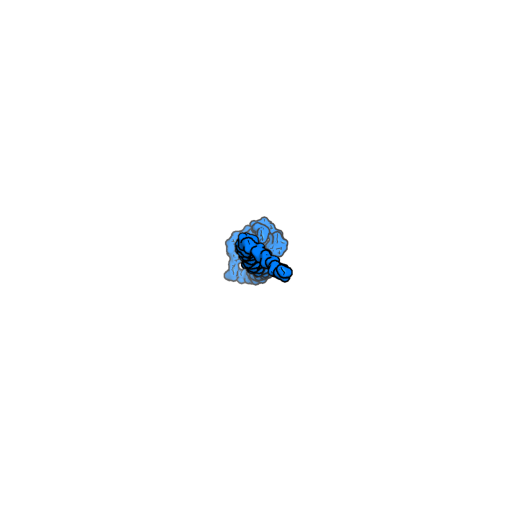 GLU A C 1
ATOM 734 O O . GLU A 1 93 ? 17.793 -6.034 -22.575 1.00 98.06 93 GLU A O 1
ATOM 739 N N . ALA A 1 94 ? 15.966 -4.839 -22.057 1.00 98.00 94 ALA A N 1
ATOM 740 C CA . ALA A 1 94 ? 15.937 -4.121 -23.326 1.00 98.00 94 ALA A CA 1
ATOM 741 C C . ALA A 1 94 ? 17.197 -3.264 -23.498 1.00 98.00 94 ALA A C 1
ATOM 743 O O . ALA A 1 94 ? 17.866 -3.365 -24.521 1.00 98.00 94 ALA A O 1
ATOM 744 N N . LEU A 1 95 ? 17.571 -2.493 -22.476 1.00 98.06 95 LEU A N 1
ATOM 745 C CA . LEU A 1 95 ? 18.759 -1.646 -22.509 1.00 98.06 95 LEU A CA 1
ATOM 746 C C . LEU A 1 95 ? 20.036 -2.462 -22.746 1.00 98.06 95 LEU A C 1
ATOM 748 O O . LEU A 1 95 ? 20.856 -2.083 -23.579 1.00 98.06 95 LEU A O 1
ATOM 752 N N . ALA A 1 96 ? 20.197 -3.593 -22.055 1.00 98.25 96 ALA A N 1
ATOM 753 C CA . ALA A 1 96 ? 21.354 -4.467 -22.224 1.00 98.25 96 ALA A CA 1
ATOM 754 C C . ALA A 1 96 ? 21.467 -5.004 -23.660 1.00 98.25 96 ALA A C 1
ATOM 756 O O . ALA A 1 96 ? 22.554 -5.004 -24.244 1.00 98.25 96 ALA A O 1
ATOM 757 N N . ARG A 1 97 ? 20.339 -5.416 -24.248 1.00 98.12 97 ARG A N 1
ATOM 758 C CA . ARG A 1 97 ? 20.270 -5.865 -25.642 1.00 98.12 97 ARG A CA 1
ATOM 759 C C . ARG A 1 97 ? 20.633 -4.751 -26.620 1.00 98.12 97 ARG A C 1
ATOM 761 O O . ARG A 1 97 ? 21.479 -4.981 -27.478 1.00 98.12 97 ARG A O 1
ATOM 768 N N . GLU A 1 98 ? 20.060 -3.559 -26.470 1.00 97.94 98 GLU A N 1
ATOM 769 C CA . GLU A 1 98 ? 20.361 -2.425 -27.356 1.00 97.94 98 GLU A CA 1
ATOM 770 C C . GLU A 1 98 ? 21.841 -2.027 -27.280 1.00 97.94 98 GLU A C 1
ATOM 772 O O . GLU A 1 98 ? 22.502 -1.868 -28.305 1.00 97.94 98 GLU A O 1
ATOM 777 N N . VAL A 1 99 ? 22.409 -1.944 -26.072 1.00 97.94 99 VAL A N 1
ATOM 778 C CA . VAL A 1 99 ? 23.836 -1.636 -25.883 1.00 97.94 99 VAL A CA 1
ATOM 779 C C . VAL A 1 99 ? 24.724 -2.711 -26.515 1.00 97.94 99 VAL A C 1
ATOM 781 O O . VAL A 1 99 ? 25.719 -2.381 -27.165 1.00 97.94 99 VAL A O 1
ATOM 784 N N . SER A 1 100 ? 24.365 -3.989 -26.367 1.00 98.06 100 SER A N 1
ATOM 785 C CA . SER A 1 100 ? 25.099 -5.091 -26.996 1.00 98.06 100 SER A CA 1
ATOM 786 C C . SER A 1 100 ? 25.065 -5.000 -28.523 1.00 98.06 100 SER A C 1
ATOM 788 O O . SER A 1 100 ? 26.110 -5.126 -29.158 1.00 98.06 100 SER A O 1
ATOM 790 N N . LEU A 1 101 ? 23.899 -4.723 -29.112 1.00 98.12 101 LEU A N 1
ATOM 791 C CA . LEU A 1 101 ? 23.742 -4.586 -30.562 1.00 98.12 101 LEU A CA 1
ATOM 792 C C . LEU A 1 101 ? 24.534 -3.399 -31.114 1.00 98.12 101 LEU A C 1
ATOM 794 O O . LEU A 1 101 ? 25.232 -3.541 -32.115 1.00 98.12 101 LEU A O 1
ATOM 798 N N . VAL A 1 102 ? 24.495 -2.247 -30.439 1.00 98.12 102 VAL A N 1
ATOM 799 C CA . VAL A 1 102 ? 25.302 -1.078 -30.824 1.00 98.12 102 VAL A CA 1
ATOM 800 C C . VAL A 1 102 ? 26.791 -1.417 -30.808 1.00 98.12 102 VAL A C 1
ATOM 802 O O . VAL A 1 102 ? 27.517 -1.038 -31.727 1.00 98.12 102 VAL A O 1
ATOM 805 N N . LYS A 1 103 ? 27.253 -2.158 -29.793 1.00 98.00 103 LYS A N 1
ATOM 806 C CA . LYS A 1 103 ? 28.649 -2.593 -29.711 1.00 98.00 103 LYS A CA 1
ATOM 807 C C . LYS A 1 103 ? 29.017 -3.556 -30.844 1.00 98.00 103 LYS A C 1
ATOM 809 O O . LYS A 1 103 ? 30.044 -3.349 -31.480 1.00 98.00 103 LYS A O 1
ATOM 814 N N . GLN A 1 104 ? 28.171 -4.543 -31.135 1.00 98.00 104 GLN A N 1
ATOM 815 C CA . GLN A 1 104 ? 28.388 -5.478 -32.245 1.00 98.00 104 GLN A CA 1
ATOM 816 C C . GLN A 1 104 ? 28.492 -4.746 -33.587 1.00 98.00 104 GLN A C 1
ATOM 818 O O . GLN A 1 104 ? 29.475 -4.926 -34.296 1.00 98.00 104 GLN A O 1
ATOM 823 N N . LEU A 1 105 ? 27.552 -3.845 -33.892 1.00 97.88 105 LEU A N 1
ATOM 824 C CA . LEU A 1 105 ? 27.586 -3.048 -35.124 1.00 97.88 105 LEU A CA 1
ATOM 825 C C . LEU A 1 105 ? 28.844 -2.181 -35.227 1.00 97.88 105 LEU A C 1
ATOM 827 O O . LEU A 1 105 ? 29.390 -1.992 -36.316 1.00 97.88 105 LEU A O 1
ATOM 831 N N . TRP A 1 106 ? 29.308 -1.633 -34.102 1.00 97.94 106 TRP A N 1
ATOM 832 C CA . TRP A 1 106 ? 30.552 -0.873 -34.065 1.00 97.94 106 TRP A CA 1
ATOM 833 C C . TRP A 1 106 ? 31.756 -1.751 -34.412 1.00 97.94 106 TRP A C 1
ATOM 83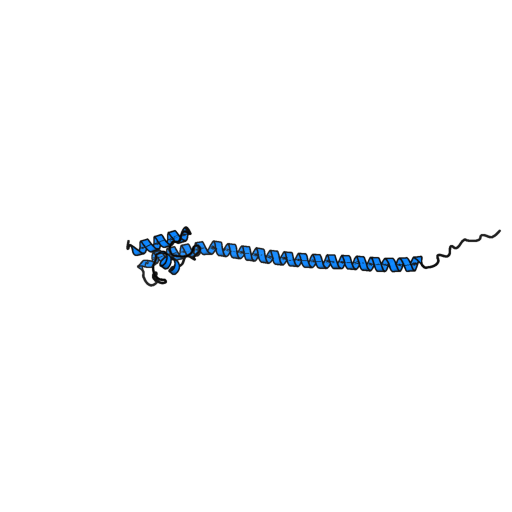5 O O . TRP A 1 106 ? 32.564 -1.380 -35.265 1.00 97.94 106 TRP A O 1
ATOM 845 N N . ASP A 1 107 ? 31.856 -2.920 -33.783 1.00 97.75 107 ASP A N 1
ATOM 846 C CA . ASP A 1 107 ? 32.961 -3.857 -33.985 1.00 97.75 107 ASP A CA 1
ATOM 847 C C . ASP A 1 107 ? 32.972 -4.414 -35.417 1.00 97.75 107 ASP A C 1
ATOM 849 O O . ASP A 1 107 ? 34.025 -4.456 -36.056 1.00 97.75 107 ASP A O 1
ATOM 853 N N . GLU A 1 108 ? 31.803 -4.755 -35.964 1.00 97.19 108 GLU A N 1
ATOM 854 C CA . GLU A 1 108 ? 31.636 -5.173 -37.360 1.00 97.19 108 GLU A CA 1
ATOM 855 C C . GLU A 1 108 ? 32.054 -4.072 -38.336 1.00 97.19 108 GLU A C 1
ATOM 857 O O . GLU A 1 108 ? 32.768 -4.332 -39.306 1.00 97.19 108 GLU A O 1
ATOM 862 N N . ARG A 1 109 ? 31.669 -2.819 -38.070 1.00 96.81 109 ARG A N 1
ATOM 863 C CA . ARG A 1 109 ? 32.065 -1.676 -38.898 1.00 96.81 109 ARG A CA 1
ATOM 864 C C . ARG A 1 109 ? 33.577 -1.458 -38.879 1.00 96.81 109 ARG A C 1
ATOM 866 O O . ARG A 1 109 ? 34.157 -1.158 -39.923 1.00 96.81 109 ARG A O 1
ATOM 873 N N . GLU A 1 110 ? 34.221 -1.598 -37.721 1.00 96.00 110 GLU A N 1
ATOM 874 C CA . GLU A 1 110 ? 35.681 -1.517 -37.618 1.00 96.00 110 GLU A CA 1
ATOM 875 C C . GLU A 1 110 ? 36.378 -2.665 -38.355 1.00 96.00 110 GLU A C 1
ATOM 877 O O . GLU A 1 110 ? 37.372 -2.431 -39.048 1.00 96.00 110 GLU A O 1
ATOM 882 N N . ALA A 1 111 ? 35.871 -3.893 -38.223 1.00 95.38 111 ALA A N 1
ATOM 883 C CA . ALA A 1 111 ? 36.395 -5.055 -38.933 1.00 95.38 111 ALA A CA 1
ATOM 884 C C . ALA A 1 111 ? 36.273 -4.872 -40.453 1.00 95.38 111 ALA A C 1
ATOM 886 O O . ALA A 1 111 ? 37.270 -4.978 -41.168 1.00 95.38 111 ALA A O 1
ATOM 887 N N . TRP A 1 112 ? 35.093 -4.472 -40.931 1.00 95.00 112 TRP A N 1
ATOM 888 C CA . TRP A 1 112 ? 34.848 -4.206 -42.345 1.00 95.00 112 TRP A CA 1
ATOM 889 C C . TRP A 1 112 ? 35.742 -3.086 -42.889 1.00 95.00 112 TRP A C 1
ATOM 891 O O . TRP A 1 112 ? 36.300 -3.213 -43.976 1.00 95.00 112 TRP A O 1
ATOM 901 N N . ALA A 1 113 ? 35.958 -2.008 -42.129 1.00 93.12 113 ALA A N 1
ATOM 902 C CA . ALA A 1 113 ? 36.871 -0.939 -42.533 1.00 93.12 113 ALA A CA 1
ATOM 903 C C . ALA A 1 113 ? 38.322 -1.435 -42.693 1.00 93.12 113 ALA A C 1
ATOM 905 O O . ALA A 1 113 ? 39.006 -1.040 -43.640 1.00 93.12 113 ALA A O 1
ATOM 906 N N . LYS A 1 114 ? 38.788 -2.324 -41.804 1.00 91.94 114 LYS A N 1
ATOM 907 C CA . LYS A 1 114 ? 40.117 -2.954 -41.910 1.00 91.94 114 LYS A CA 1
ATOM 908 C C . LYS A 1 114 ? 40.210 -3.863 -43.135 1.00 91.94 114 LYS A C 1
ATOM 910 O O . LYS A 1 114 ? 41.198 -3.790 -43.863 1.00 91.94 114 LYS A O 1
ATOM 915 N N . GLU A 1 115 ? 39.185 -4.673 -43.393 1.00 91.56 115 GLU A N 1
ATOM 916 C CA . GLU A 1 115 ? 39.110 -5.528 -44.586 1.00 91.56 115 GLU A CA 1
ATOM 917 C C . GLU A 1 115 ? 39.118 -4.703 -45.879 1.00 91.56 115 GLU A C 1
ATOM 919 O O . GLU A 1 115 ? 39.893 -4.990 -46.791 1.00 91.56 115 GLU A O 1
ATOM 924 N N . GLN A 1 116 ? 38.326 -3.629 -45.950 1.00 86.25 116 GLN A N 1
ATOM 925 C CA . GLN A 1 116 ? 38.317 -2.715 -47.095 1.00 86.25 116 GLN A CA 1
ATOM 926 C C . GLN A 1 116 ? 39.680 -2.051 -47.312 1.00 86.25 116 GLN A C 1
ATOM 928 O O . GLN A 1 116 ? 40.143 -1.968 -48.452 1.00 86.25 116 GLN A O 1
ATOM 933 N N . ALA A 1 117 ? 40.355 -1.616 -46.244 1.00 85.69 117 ALA A N 1
ATOM 934 C CA . ALA A 1 117 ? 41.700 -1.048 -46.333 1.00 85.69 117 ALA A CA 1
ATOM 935 C C . ALA A 1 117 ? 42.730 -2.074 -46.842 1.00 85.69 117 ALA A C 1
ATOM 937 O O . ALA A 1 117 ? 43.587 -1.734 -47.657 1.00 85.69 117 ALA A O 1
ATOM 938 N N . ALA A 1 118 ? 42.626 -3.339 -46.424 1.00 85.00 118 ALA A N 1
ATOM 939 C CA . ALA A 1 118 ? 43.485 -4.416 -46.916 1.00 85.00 118 ALA A CA 1
ATOM 940 C C . ALA A 1 118 ? 43.240 -4.726 -48.406 1.00 85.00 118 ALA A C 1
ATOM 942 O O . ALA A 1 118 ? 44.194 -4.905 -49.164 1.00 85.00 118 ALA A O 1
ATOM 943 N N . LEU A 1 119 ? 41.975 -4.736 -48.841 1.00 81.44 119 LEU A N 1
ATOM 944 C CA . LEU A 1 119 ? 41.593 -4.978 -50.237 1.00 81.44 119 LEU A CA 1
ATOM 945 C C . LEU A 1 119 ? 42.000 -3.826 -51.169 1.00 81.44 119 LEU A C 1
ATOM 947 O O . LEU A 1 119 ? 42.481 -4.068 -52.273 1.00 81.44 119 LEU A O 1
ATOM 951 N N . THR A 1 120 ? 41.845 -2.575 -50.729 1.00 75.06 120 THR A N 1
ATOM 952 C CA . THR A 1 120 ? 42.207 -1.379 -51.516 1.00 75.06 120 THR A CA 1
ATOM 953 C C . THR A 1 120 ? 43.698 -1.035 -51.460 1.00 75.06 120 THR A C 1
ATOM 955 O O . THR A 1 120 ? 44.206 -0.375 -52.365 1.00 75.06 120 THR A O 1
ATOM 958 N N . GLY A 1 121 ? 44.425 -1.517 -50.446 1.00 62.44 121 GLY A N 1
ATOM 959 C CA . GLY A 1 121 ? 45.884 -1.404 -50.347 1.00 62.44 121 GLY A CA 1
ATOM 960 C C . GLY A 1 121 ? 46.658 -2.340 -51.288 1.00 62.44 121 GLY A C 1
ATOM 961 O O . GLY A 1 121 ? 47.852 -2.135 -51.518 1.00 62.44 121 GLY A O 1
ATOM 962 N N . GLY A 1 122 ? 46.000 -3.349 -51.869 1.00 59.19 122 GLY A N 1
ATOM 963 C CA . GLY A 1 122 ? 46.572 -4.185 -52.922 1.00 59.19 122 GLY A CA 1
ATOM 964 C C . GLY A 1 122 ? 46.624 -3.432 -54.252 1.00 59.19 122 GLY A C 1
ATOM 965 O O . GLY A 1 122 ? 45.590 -3.030 -54.778 1.00 59.19 122 GLY A O 1
ATOM 966 N N . LYS A 1 123 ? 47.823 -3.243 -54.825 1.00 57.56 123 LYS A N 1
ATOM 967 C CA . LYS A 1 123 ? 48.015 -2.632 -56.155 1.00 57.56 123 LYS A CA 1
ATOM 968 C C . LYS A 1 123 ? 47.117 -3.313 -57.196 1.00 57.56 123 LYS A C 1
ATOM 970 O O . LYS A 1 123 ? 47.433 -4.402 -57.670 1.00 57.56 123 LYS A O 1
ATOM 975 N N . VAL A 1 124 ? 46.041 -2.643 -57.607 1.00 60.78 124 VAL A N 1
ATOM 976 C CA . VAL A 1 124 ? 45.231 -3.056 -58.757 1.00 60.78 124 VAL A CA 1
ATOM 977 C C . VAL A 1 124 ? 46.054 -2.793 -60.022 1.00 60.78 124 VAL A C 1
ATOM 979 O O . VAL A 1 124 ? 46.115 -1.671 -60.523 1.00 60.78 124 VAL A O 1
ATOM 982 N N . ALA A 1 125 ? 46.746 -3.815 -60.526 1.00 57.09 125 ALA A N 1
ATOM 983 C CA . ALA A 1 125 ? 47.442 -3.731 -61.804 1.00 57.09 125 ALA A CA 1
ATOM 984 C C . ALA A 1 125 ? 46.407 -3.731 -62.941 1.00 57.09 125 ALA A C 1
ATOM 986 O O . ALA A 1 125 ? 45.770 -4.745 -63.223 1.00 57.09 125 ALA A O 1
ATOM 987 N N . SER A 1 126 ? 46.222 -2.582 -63.597 1.00 61.28 126 SER A N 1
ATOM 988 C CA . SER A 1 126 ? 45.393 -2.485 -64.801 1.00 61.28 126 SER A CA 1
ATOM 989 C C . SER A 1 126 ? 46.056 -3.266 -65.939 1.00 61.28 126 SER A C 1
ATOM 991 O O . SER A 1 126 ? 47.088 -2.854 -66.470 1.00 61.28 126 SER A O 1
ATOM 993 N N . ILE A 1 127 ? 45.466 -4.401 -66.325 1.00 60.94 127 ILE A N 1
ATOM 994 C CA . ILE A 1 127 ? 45.874 -5.155 -67.514 1.00 60.94 127 ILE A CA 1
ATOM 995 C C . ILE A 1 127 ? 45.347 -4.401 -68.741 1.00 60.94 127 ILE A C 1
ATOM 997 O O . ILE A 1 127 ? 44.234 -4.634 -69.211 1.00 60.94 127 ILE A O 1
ATOM 1001 N N . ARG A 1 128 ? 46.142 -3.469 -69.276 1.00 59.41 128 ARG A N 1
ATOM 1002 C CA . ARG A 1 128 ? 45.937 -2.979 -70.644 1.00 59.41 128 ARG A CA 1
ATOM 1003 C C . ARG A 1 128 ? 46.449 -4.048 -71.608 1.00 59.41 128 ARG A C 1
ATOM 1005 O O . ARG A 1 128 ? 47.649 -4.294 -71.676 1.00 59.41 128 ARG A O 1
ATOM 1012 N N . LYS A 1 129 ? 45.539 -4.684 -72.353 1.00 56.62 129 LYS A N 1
ATOM 1013 C CA . LYS A 1 129 ? 45.886 -5.552 -73.487 1.00 56.62 129 LYS A CA 1
ATOM 1014 C C . LYS A 1 129 ? 46.576 -4.709 -74.565 1.00 56.62 129 LYS A C 1
ATOM 1016 O O . LYS A 1 129 ? 45.921 -3.917 -75.236 1.00 56.62 129 LYS A O 1
ATOM 1021 N N . THR A 1 130 ? 47.879 -4.888 -74.744 1.00 54.72 130 THR A N 1
ATOM 1022 C CA . THR A 1 130 ? 48.597 -4.427 -75.938 1.00 54.72 130 THR A CA 1
ATOM 1023 C C .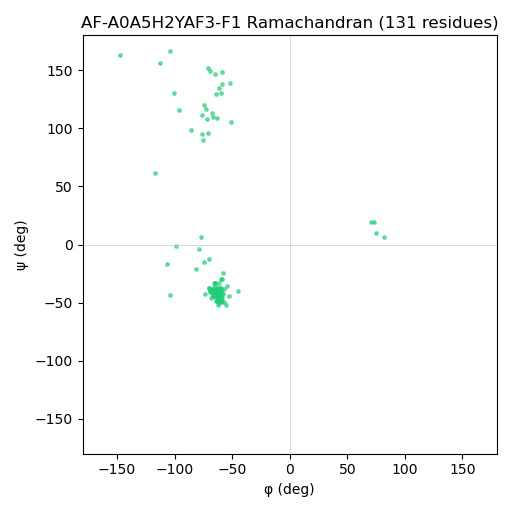 THR A 1 130 ? 48.275 -5.375 -77.089 1.00 54.72 130 THR A C 1
ATOM 1025 O O . THR A 1 130 ? 48.871 -6.442 -77.208 1.00 54.72 130 THR A O 1
ATOM 1028 N N . GLY A 1 131 ? 47.281 -5.005 -77.898 1.00 53.50 131 GLY A N 1
ATOM 1029 C CA . GLY A 1 131 ? 47.082 -5.578 -79.227 1.00 53.50 131 GLY A CA 1
ATOM 1030 C C . GLY A 1 131 ? 48.168 -5.053 -80.163 1.00 53.50 131 GLY A C 1
ATOM 1031 O O . GLY A 1 131 ? 48.271 -3.844 -80.357 1.00 53.50 131 GLY A O 1
ATOM 1032 N N . GLN A 1 132 ? 48.997 -5.973 -80.654 1.00 50.59 132 GLN A N 1
ATOM 1033 C CA . GLN A 1 132 ? 50.065 -5.763 -81.633 1.00 50.59 132 GLN A CA 1
ATOM 1034 C C . GLN A 1 132 ? 49.504 -5.326 -82.996 1.00 50.59 132 GLN A C 1
ATOM 1036 O O . GLN A 1 132 ? 48.435 -5.793 -83.396 1.00 50.59 132 GLN A O 1
ATOM 1041 N N . VAL A 1 133 ? 50.269 -4.488 -83.702 1.00 46.19 133 VAL A N 1
ATOM 1042 C CA . VAL A 1 133 ? 50.308 -4.420 -85.173 1.00 46.19 133 VAL A CA 1
ATOM 1043 C C . VAL A 1 133 ? 51.613 -5.069 -85.608 1.00 46.19 133 VAL A C 1
ATOM 1045 O O . VAL A 1 133 ? 52.633 -4.775 -84.940 1.00 46.19 133 VAL A O 1
#

Secondary structure (DSSP, 8-state):
--HHHHHHHHHHHHHHTT--SSS-TT----HHHHHHHTT--TT-S-TT-GGGHHHHHHHHHHHHHHHHHHHHHHHHHHHHHHHHHHHHHHHHHHHHHHHHHHHHHHHHHHHHHHHHHHHHTS-----------

pLDDT: mean 88.2, std 12.3, range [46.19, 98.25]

Radius of gyration: 39.88 Å; Cα contacts (8 Å, |Δi|>4): 76; chains: 1; bounding box: 80×25×118 Å

Mean predicted aligned error: 11.4 Å

Solvent-accessible surface area (backbone atoms only — not comparable to full-atom values): 7649 Å² total; per-residue (Å²): 131,63,69,70,59,52,44,39,53,53,23,42,51,28,53,74,72,61,59,50,86,65,44,67,77,86,64,68,66,42,63,41,48,27,20,32,37,49,75,43,56,72,65,69,63,46,88,89,41,75,92,40,50,68,58,50,52,55,44,53,53,52,28,53,60,62,44,50,64,54,51,54,52,52,50,53,51,50,52,54,50,53,51,51,52,50,52,48,52,54,48,53,54,50,50,53,51,53,55,50,51,55,49,50,54,49,53,51,50,54,50,49,53,51,51,50,50,58,61,67,67,49,84,80,76,79,84,75,82,82,79,82,132